Protein AF-A0A936YWV0-F1 (afdb_monomer_lite)

Structure (mmCIF, N/CA/C/O backbone):
data_AF-A0A936YWV0-F1
#
_entry.id   AF-A0A936YWV0-F1
#
loop_
_atom_site.group_PDB
_atom_site.id
_atom_site.type_symbol
_atom_site.label_atom_id
_atom_site.label_alt_id
_atom_site.label_comp_id
_atom_site.label_asym_id
_atom_site.label_entity_id
_atom_site.label_seq_id
_atom_site.pdbx_PDB_ins_code
_atom_site.Cartn_x
_atom_site.Cartn_y
_atom_site.Cartn_z
_atom_site.occupancy
_atom_site.B_iso_or_equiv
_atom_site.auth_seq_id
_atom_site.auth_comp_id
_atom_site.auth_asym_id
_atom_site.auth_atom_id
_atom_site.pdbx_PDB_model_num
ATOM 1 N N . MET A 1 1 ? -26.098 10.149 21.521 1.00 41.28 1 MET A N 1
ATOM 2 C CA . MET A 1 1 ? -24.680 10.553 21.449 1.00 41.28 1 MET A CA 1
ATOM 3 C C . MET A 1 1 ? -23.866 9.285 21.262 1.00 41.28 1 MET A C 1
ATOM 5 O O . MET A 1 1 ? -23.656 8.582 22.238 1.00 41.28 1 MET A O 1
ATOM 9 N N . SER A 1 2 ? -23.509 8.944 20.022 1.00 41.56 2 SER A N 1
ATOM 10 C CA . SER A 1 2 ? -22.549 7.870 19.741 1.00 41.56 2 SER A CA 1
ATOM 11 C C . SER A 1 2 ? -21.285 8.531 19.234 1.00 41.56 2 SER A C 1
ATOM 13 O O . SER A 1 2 ? -21.271 9.081 18.136 1.00 41.56 2 SER A O 1
ATOM 15 N N . SER A 1 3 ? -20.263 8.543 20.079 1.00 47.31 3 SER A N 1
ATOM 16 C CA . SER A 1 3 ? -18.925 8.975 19.707 1.00 47.31 3 SER A CA 1
ATOM 17 C C . SER A 1 3 ? -18.306 7.866 18.873 1.00 47.31 3 SER A C 1
ATOM 19 O O . SER A 1 3 ? -17.786 6.890 19.407 1.00 47.31 3 SER A O 1
ATOM 21 N N . ASP A 1 4 ? -18.421 7.991 17.558 1.00 50.81 4 ASP A N 1
ATOM 22 C CA . ASP A 1 4 ? -17.691 7.146 16.629 1.00 50.81 4 ASP A CA 1
ATOM 23 C C . ASP A 1 4 ? -16.236 7.623 16.604 1.00 50.81 4 ASP A C 1
ATOM 25 O O . ASP A 1 4 ? -15.836 8.452 15.792 1.00 50.81 4 ASP A O 1
ATOM 29 N N . ASN A 1 5 ? -15.451 7.140 17.565 1.00 50.19 5 ASN A N 1
ATOM 30 C CA . ASN A 1 5 ? -14.011 7.374 17.672 1.00 50.19 5 ASN A CA 1
ATOM 31 C C . ASN A 1 5 ? -13.267 6.542 16.606 1.00 50.19 5 ASN A C 1
ATOM 33 O O . ASN A 1 5 ? -12.386 5.738 16.912 1.00 50.19 5 ASN A O 1
ATOM 37 N N . ARG A 1 6 ? -13.687 6.648 15.339 1.00 55.81 6 ARG A N 1
ATOM 38 C CA . ARG A 1 6 ? -13.146 5.839 14.243 1.00 55.81 6 ARG A CA 1
ATOM 39 C C . ARG A 1 6 ? -11.752 6.352 13.882 1.00 55.81 6 ARG A C 1
ATOM 41 O O . ARG A 1 6 ? -11.604 7.303 13.127 1.00 55.81 6 ARG A O 1
ATOM 48 N N . HIS A 1 7 ? -10.741 5.688 14.437 1.00 56.25 7 HIS A N 1
ATOM 49 C CA . HIS A 1 7 ? -9.351 5.698 13.975 1.00 56.25 7 HIS A CA 1
ATOM 50 C C . HIS A 1 7 ? -8.633 7.061 13.927 1.00 56.25 7 HIS A C 1
ATOM 52 O O . HIS A 1 7 ? -7.898 7.348 12.980 1.00 56.25 7 HIS A O 1
ATOM 58 N N . GLU A 1 8 ? -8.737 7.889 14.974 1.00 59.31 8 GLU A N 1
ATOM 59 C CA . GLU A 1 8 ? -7.800 9.023 15.117 1.00 59.31 8 GLU A CA 1
ATOM 60 C C . GLU A 1 8 ? -6.340 8.546 15.258 1.00 59.31 8 GLU A C 1
ATOM 62 O O . GLU A 1 8 ? -5.410 9.212 14.790 1.00 59.31 8 GLU A O 1
ATOM 67 N N . PHE A 1 9 ? -6.135 7.345 15.811 1.00 69.19 9 PHE A N 1
ATOM 68 C CA . PHE A 1 9 ? -4.823 6.744 16.029 1.00 69.19 9 PHE A CA 1
ATOM 69 C C . PHE A 1 9 ? -4.737 5.356 15.389 1.00 69.19 9 PHE A C 1
ATOM 71 O O . PHE A 1 9 ? -5.618 4.522 15.584 1.00 69.19 9 PHE A O 1
ATOM 78 N N . LEU A 1 10 ? -3.656 5.114 14.642 1.00 80.25 10 LEU A N 1
ATOM 79 C CA . LEU A 1 10 ? -3.307 3.785 14.143 1.00 80.25 10 LEU A CA 1
ATOM 80 C C . LEU A 1 10 ? -2.766 2.959 15.309 1.00 80.25 10 LEU A C 1
ATOM 82 O O . LEU A 1 10 ? -1.780 3.347 15.943 1.00 80.25 10 LEU A O 1
ATOM 86 N N . THR A 1 11 ? -3.395 1.825 15.591 1.00 86.69 11 THR A N 1
ATOM 87 C CA . THR A 1 11 ? -2.887 0.868 16.573 1.00 86.69 11 THR A CA 1
ATOM 88 C C . THR A 1 11 ? -1.671 0.126 16.016 1.00 86.69 11 THR A C 1
ATOM 90 O O . THR A 1 11 ? -1.398 0.129 14.813 1.00 86.69 11 THR A O 1
ATOM 93 N N . SER A 1 12 ? -0.925 -0.565 16.880 1.00 86.69 12 SER A N 1
ATOM 94 C CA . SER A 1 12 ? 0.174 -1.427 16.429 1.00 86.69 12 SER A CA 1
ATOM 95 C C . SER A 1 12 ? -0.297 -2.523 15.465 1.00 86.69 12 SER A C 1
ATOM 97 O O . SER A 1 12 ? 0.451 -2.887 14.561 1.00 86.69 12 SER A O 1
ATOM 99 N N . THR A 1 13 ? -1.528 -3.017 15.623 1.00 87.81 13 THR A N 1
ATOM 100 C CA . THR A 1 13 ? -2.135 -4.001 14.717 1.00 87.81 13 THR A CA 1
ATOM 101 C C . THR A 1 13 ? -2.386 -3.395 13.338 1.00 87.81 13 THR A C 1
ATOM 103 O O . THR A 1 13 ? -2.015 -3.999 12.332 1.00 87.81 13 THR A O 1
ATOM 106 N N . ASP A 1 14 ? -2.913 -2.169 13.284 1.00 88.31 14 ASP A N 1
ATOM 107 C CA . ASP A 1 14 ? -3.164 -1.463 12.021 1.00 88.31 14 ASP A CA 1
ATOM 108 C C . ASP A 1 14 ? -1.852 -1.183 11.286 1.00 88.31 14 ASP A C 1
ATOM 110 O O . ASP A 1 14 ? -1.734 -1.410 10.084 1.00 88.31 14 ASP A O 1
ATOM 114 N N . LEU A 1 15 ? -0.817 -0.764 12.020 1.00 87.94 15 LEU A N 1
ATOM 115 C CA . LEU A 1 15 ? 0.517 -0.552 11.459 1.00 87.94 15 LEU A CA 1
ATOM 116 C C . LEU A 1 15 ? 1.124 -1.847 10.902 1.00 87.94 15 LEU A C 1
ATOM 118 O O . LEU A 1 15 ? 1.727 -1.821 9.829 1.00 87.94 15 LEU A O 1
ATOM 122 N N . GLN A 1 16 ? 0.942 -2.981 11.587 1.00 90.12 16 GLN A N 1
ATOM 123 C CA . GLN A 1 16 ? 1.390 -4.283 11.085 1.00 90.12 16 GLN A CA 1
ATOM 124 C C . GLN A 1 16 ? 0.640 -4.702 9.819 1.00 90.12 16 GLN A C 1
ATOM 126 O O . GLN A 1 16 ? 1.257 -5.238 8.899 1.00 90.12 16 GLN A O 1
ATOM 131 N N . MET A 1 17 ? -0.666 -4.448 9.744 1.00 91.12 17 MET A N 1
ATOM 132 C CA . MET A 1 17 ? -1.451 -4.710 8.540 1.00 91.12 17 MET A CA 1
ATOM 133 C C . MET A 1 17 ? -0.970 -3.842 7.369 1.00 91.12 17 MET A C 1
ATOM 135 O O . MET A 1 17 ? -0.655 -4.368 6.303 1.00 91.12 17 MET A O 1
ATOM 139 N N . LEU A 1 18 ? -0.820 -2.530 7.569 1.00 89.50 18 LEU A N 1
ATOM 140 C CA . LEU A 1 18 ? -0.302 -1.616 6.544 1.00 89.50 18 LEU A CA 1
ATOM 141 C C . LEU A 1 18 ? 1.097 -2.030 6.058 1.00 89.50 18 LEU A C 1
ATOM 143 O O . LEU A 1 18 ? 1.394 -1.973 4.864 1.00 89.50 18 LEU A O 1
ATOM 147 N N . GLU A 1 19 ? 1.952 -2.501 6.967 1.00 89.31 19 GLU A N 1
ATOM 148 C CA . GLU A 1 19 ? 3.255 -3.069 6.623 1.00 89.31 19 GLU A CA 1
ATOM 149 C C . GLU A 1 19 ? 3.140 -4.320 5.739 1.00 89.31 19 GLU A C 1
ATOM 151 O O . GLU A 1 19 ? 3.894 -4.443 4.767 1.00 89.31 19 GLU A O 1
ATOM 156 N N . ARG A 1 20 ? 2.205 -5.232 6.034 1.00 89.94 20 ARG A N 1
ATOM 157 C CA . ARG A 1 20 ? 1.961 -6.428 5.209 1.00 89.94 20 ARG A CA 1
ATOM 158 C C . ARG A 1 20 ? 1.483 -6.059 3.813 1.00 89.94 20 ARG A C 1
ATOM 160 O O . ARG A 1 20 ? 2.025 -6.599 2.850 1.00 89.94 20 ARG A O 1
ATOM 167 N N . VAL A 1 21 ? 0.571 -5.092 3.693 1.00 89.75 21 VAL A N 1
ATOM 168 C CA . VAL A 1 21 ? 0.102 -4.579 2.393 1.00 89.75 21 VAL A CA 1
ATOM 169 C C . VAL A 1 21 ? 1.273 -4.020 1.581 1.00 89.75 21 VAL A C 1
ATOM 171 O O . VAL A 1 21 ? 1.473 -4.396 0.424 1.00 89.75 21 VAL A O 1
ATOM 174 N N . LEU A 1 22 ? 2.122 -3.186 2.194 1.00 87.69 22 LEU A N 1
ATOM 175 C CA . LEU A 1 22 ? 3.311 -2.640 1.531 1.00 87.69 22 LEU A CA 1
ATOM 176 C C . LEU A 1 22 ? 4.297 -3.737 1.108 1.00 87.69 22 LEU A C 1
ATOM 178 O O . LEU A 1 22 ? 4.849 -3.675 0.008 1.00 87.69 22 LEU A O 1
ATOM 182 N N . LYS A 1 23 ? 4.505 -4.756 1.947 1.00 87.25 23 LYS A N 1
ATOM 183 C CA . LYS A 1 23 ? 5.352 -5.910 1.623 1.00 87.25 23 LYS A CA 1
ATOM 184 C C . LYS A 1 23 ? 4.780 -6.721 0.457 1.00 87.25 23 LYS A C 1
ATOM 186 O O . LYS A 1 23 ? 5.516 -7.050 -0.468 1.00 87.25 23 LYS A O 1
ATOM 191 N N . ARG A 1 24 ? 3.472 -6.996 0.457 1.00 85.06 24 ARG A N 1
ATOM 192 C CA . ARG A 1 24 ? 2.771 -7.743 -0.604 1.00 85.06 24 ARG A CA 1
ATOM 193 C C . ARG A 1 24 ? 2.827 -7.023 -1.952 1.00 85.06 24 ARG A C 1
ATOM 195 O O . ARG A 1 24 ? 2.975 -7.677 -2.983 1.00 85.06 24 ARG A O 1
ATOM 202 N N . ALA A 1 25 ? 2.787 -5.692 -1.929 1.00 80.06 25 ALA A N 1
ATOM 203 C CA . ALA A 1 25 ? 2.956 -4.838 -3.102 1.00 80.06 25 ALA A CA 1
ATOM 204 C C . ALA A 1 25 ? 4.430 -4.634 -3.527 1.00 80.06 25 ALA A C 1
ATOM 206 O O . ALA A 1 25 ? 4.695 -4.005 -4.552 1.00 80.06 25 ALA A O 1
ATOM 207 N N . GLY A 1 26 ? 5.398 -5.165 -2.771 1.00 80.81 26 GLY A N 1
ATOM 208 C CA . GLY A 1 26 ? 6.829 -5.090 -3.087 1.00 80.81 26 GLY A CA 1
ATOM 209 C C . GLY A 1 26 ? 7.523 -3.796 -2.648 1.00 80.81 26 GLY A C 1
ATOM 210 O O . GLY A 1 26 ? 8.673 -3.572 -3.012 1.00 80.81 26 GLY A O 1
ATOM 211 N N . PHE A 1 27 ? 6.863 -2.943 -1.857 1.00 80.56 27 PHE A N 1
ATOM 212 C CA . PHE A 1 27 ? 7.459 -1.718 -1.302 1.00 80.56 27 PHE A CA 1
ATOM 213 C C . PHE A 1 27 ? 8.384 -1.968 -0.107 1.00 80.56 27 PHE A C 1
ATOM 215 O O . PHE A 1 27 ? 9.135 -1.075 0.276 1.00 80.56 27 PHE A O 1
ATOM 222 N N . ARG A 1 28 ? 8.329 -3.158 0.503 1.00 74.88 28 ARG A N 1
ATOM 223 C CA . ARG A 1 28 ? 9.148 -3.535 1.662 1.00 74.88 28 ARG A CA 1
ATOM 224 C C . ARG A 1 28 ? 9.600 -4.989 1.539 1.00 74.88 28 ARG A C 1
ATOM 226 O O . ARG A 1 28 ? 8.827 -5.832 1.101 1.00 74.88 28 ARG A O 1
ATOM 233 N N . GLY A 1 29 ? 10.828 -5.291 1.954 1.00 73.75 29 GLY A N 1
ATOM 234 C CA . GLY A 1 29 ? 11.414 -6.635 1.883 1.00 73.75 29 GLY A CA 1
ATOM 235 C C . GLY A 1 29 ? 12.842 -6.614 1.340 1.00 73.75 29 GLY A C 1
ATOM 236 O O . GLY A 1 29 ? 13.330 -5.572 0.920 1.00 73.75 29 GLY A O 1
ATOM 237 N N . THR A 1 30 ? 13.510 -7.766 1.346 1.00 65.62 30 THR A N 1
ATOM 238 C CA . THR A 1 30 ? 14.893 -7.921 0.854 1.00 65.62 30 THR A CA 1
ATOM 239 C C . THR A 1 30 ? 15.038 -7.643 -0.642 1.00 65.62 30 THR A C 1
ATOM 241 O O . THR A 1 30 ? 16.109 -7.252 -1.084 1.00 65.62 30 THR A O 1
ATOM 244 N N . GLU A 1 31 ? 13.959 -7.804 -1.409 1.00 60.09 31 GLU A N 1
ATOM 245 C CA . GLU A 1 31 ? 13.914 -7.508 -2.847 1.00 60.09 31 GLU A CA 1
ATOM 246 C C . GLU A 1 31 ? 13.390 -6.093 -3.160 1.00 60.09 31 GLU A C 1
ATOM 248 O O . GLU A 1 31 ? 13.291 -5.713 -4.325 1.00 60.09 31 GLU A O 1
ATOM 253 N N . ALA A 1 32 ? 13.022 -5.302 -2.146 1.00 65.50 32 ALA A N 1
ATOM 254 C CA . ALA A 1 32 ? 12.433 -3.984 -2.355 1.00 65.50 32 ALA A CA 1
ATOM 255 C C . ALA A 1 32 ? 13.521 -2.937 -2.644 1.00 65.50 32 ALA A C 1
ATOM 257 O O . ALA A 1 32 ? 14.041 -2.288 -1.740 1.00 65.50 32 ALA A O 1
ATOM 258 N N . THR A 1 33 ? 13.840 -2.728 -3.920 1.00 64.88 33 THR A N 1
ATOM 259 C CA . THR A 1 33 ? 14.729 -1.651 -4.398 1.00 64.88 33 THR A CA 1
ATOM 260 C C . THR A 1 33 ? 13.933 -0.389 -4.731 1.00 64.88 33 THR A C 1
ATOM 262 O O . THR A 1 33 ? 14.014 0.150 -5.836 1.00 64.88 33 THR A O 1
ATOM 265 N N . VAL A 1 34 ? 13.074 0.046 -3.811 1.00 69.50 34 VAL A N 1
ATOM 266 C CA . VAL A 1 34 ? 12.109 1.117 -4.078 1.00 69.50 34 VAL A CA 1
ATOM 267 C C . VAL A 1 34 ? 12.590 2.421 -3.476 1.00 69.50 34 VAL A C 1
ATOM 269 O O . VAL A 1 34 ? 13.031 2.461 -2.331 1.00 69.50 34 VAL A O 1
ATOM 272 N N . ASP A 1 35 ? 12.459 3.501 -4.244 1.00 75.25 35 ASP A N 1
ATOM 273 C CA . ASP A 1 35 ? 12.744 4.850 -3.768 1.00 75.25 35 ASP A CA 1
ATOM 274 C C . ASP A 1 35 ? 11.949 5.136 -2.468 1.00 75.25 35 ASP A C 1
ATOM 276 O O . ASP A 1 35 ? 10.717 4.978 -2.459 1.00 75.25 35 ASP A O 1
ATOM 280 N N . PRO A 1 36 ? 12.605 5.581 -1.378 1.00 75.44 36 PRO A N 1
ATOM 281 C CA . PRO A 1 36 ? 11.943 5.920 -0.117 1.00 75.44 36 PRO A CA 1
ATOM 282 C C . PRO A 1 36 ? 10.771 6.904 -0.274 1.00 75.44 36 PRO A C 1
ATOM 284 O O . PRO A 1 36 ? 9.783 6.826 0.454 1.00 75.44 36 PRO A O 1
ATOM 287 N N . ASN A 1 37 ? 10.825 7.799 -1.261 1.00 78.12 37 ASN A N 1
ATOM 288 C CA . ASN A 1 37 ? 9.749 8.723 -1.608 1.00 78.12 37 ASN A CA 1
ATOM 289 C C . ASN A 1 37 ? 8.541 7.996 -2.225 1.00 78.12 37 ASN A C 1
ATOM 291 O O . ASN A 1 37 ? 7.392 8.308 -1.903 1.00 78.12 37 ASN A O 1
ATOM 295 N N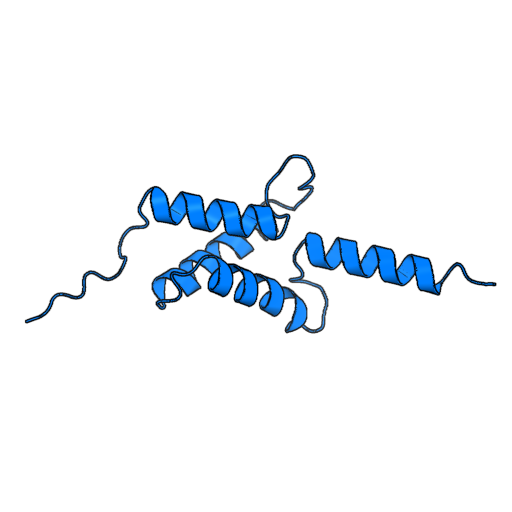 . LYS A 1 38 ? 8.768 6.997 -3.094 1.00 76.75 38 LYS A N 1
ATOM 296 C CA . LYS A 1 38 ? 7.688 6.143 -3.628 1.00 76.75 38 LYS A CA 1
ATOM 297 C C . LYS A 1 38 ? 7.038 5.340 -2.494 1.00 76.75 38 LYS A C 1
ATOM 299 O O . LYS A 1 38 ? 5.808 5.294 -2.424 1.00 76.75 38 LYS A O 1
ATOM 304 N N . MET A 1 39 ? 7.843 4.791 -1.581 1.00 83.25 39 MET A N 1
ATOM 305 C CA . MET A 1 39 ? 7.356 4.085 -0.391 1.00 83.25 39 MET A CA 1
ATOM 306 C C . MET A 1 39 ? 6.528 5.005 0.518 1.00 83.25 39 MET A C 1
ATOM 308 O O . MET A 1 39 ? 5.407 4.654 0.882 1.00 83.25 39 MET A O 1
ATOM 312 N N . GLY A 1 40 ? 7.021 6.208 0.826 1.00 83.94 40 GLY A N 1
ATOM 313 C CA . GLY A 1 40 ? 6.301 7.184 1.650 1.00 83.94 40 GLY A CA 1
ATOM 314 C C . GLY A 1 40 ? 4.956 7.600 1.047 1.00 83.94 40 GLY A C 1
ATOM 315 O O . GLY A 1 40 ? 3.957 7.702 1.758 1.00 83.94 40 GLY A O 1
ATOM 316 N N . LYS A 1 41 ? 4.889 7.762 -0.281 1.00 85.25 41 LYS A N 1
ATOM 317 C CA . LYS A 1 41 ? 3.630 8.043 -0.990 1.00 85.25 41 LYS A CA 1
ATOM 318 C C . LYS A 1 41 ? 2.644 6.877 -0.923 1.00 85.25 41 LYS A C 1
ATOM 320 O O . LYS A 1 41 ? 1.452 7.123 -0.776 1.00 85.25 41 LYS A O 1
ATOM 325 N N . ALA A 1 42 ? 3.117 5.636 -1.052 1.00 85.44 42 ALA A N 1
ATOM 326 C CA . ALA A 1 42 ? 2.274 4.448 -0.916 1.00 85.44 42 ALA A CA 1
ATOM 327 C C . ALA A 1 42 ? 1.734 4.308 0.516 1.00 85.44 42 ALA A C 1
ATOM 329 O O . ALA A 1 42 ? 0.536 4.125 0.699 1.00 85.44 42 ALA A O 1
ATOM 330 N N . ALA A 1 43 ? 2.589 4.491 1.526 1.00 87.69 43 ALA A N 1
ATOM 331 C CA . ALA A 1 43 ? 2.183 4.456 2.928 1.00 87.69 43 ALA A CA 1
ATOM 332 C C . ALA A 1 43 ? 1.130 5.528 3.246 1.00 87.69 43 ALA A C 1
ATOM 334 O O . ALA A 1 43 ? 0.100 5.222 3.839 1.00 87.69 43 ALA A O 1
ATOM 335 N N . ARG A 1 44 ? 1.342 6.773 2.797 1.00 88.44 44 ARG A N 1
ATOM 336 C CA . ARG A 1 44 ? 0.375 7.860 3.004 1.00 88.44 44 ARG A CA 1
ATOM 337 C C . ARG A 1 44 ? -0.968 7.580 2.331 1.00 88.44 44 ARG A C 1
ATOM 339 O O . ARG A 1 44 ? -2.001 7.783 2.952 1.00 88.44 44 ARG A O 1
ATOM 346 N N . PHE A 1 45 ? -0.945 7.052 1.108 1.00 86.88 45 PHE A N 1
ATOM 347 C CA . PHE A 1 45 ? -2.155 6.648 0.393 1.00 86.88 45 PHE A CA 1
ATOM 348 C C . PHE A 1 45 ? -2.955 5.580 1.154 1.00 86.88 45 PHE A C 1
ATOM 350 O O . PHE A 1 45 ? -4.170 5.702 1.284 1.00 86.88 45 PHE A O 1
ATOM 357 N N . LEU A 1 46 ? -2.282 4.563 1.703 1.00 89.56 46 LEU A N 1
ATOM 358 C CA . LEU A 1 46 ? -2.945 3.530 2.498 1.00 89.56 46 LEU A CA 1
ATOM 359 C C . LEU A 1 46 ? -3.539 4.087 3.798 1.00 89.56 46 LEU A C 1
ATOM 361 O O . LEU A 1 46 ? -4.657 3.728 4.150 1.00 89.56 46 LEU A O 1
ATOM 365 N N . ILE A 1 47 ? -2.820 4.976 4.492 1.00 89.00 47 ILE A N 1
ATOM 366 C CA . ILE A 1 47 ? -3.308 5.617 5.724 1.00 89.00 47 ILE A CA 1
ATOM 367 C C . ILE A 1 47 ? -4.562 6.453 5.444 1.00 89.00 47 ILE A C 1
ATOM 369 O O . ILE A 1 47 ? -5.519 6.389 6.214 1.00 89.00 47 ILE A O 1
ATOM 373 N N . ASP A 1 48 ? -4.580 7.208 4.343 1.00 88.38 48 ASP A N 1
ATOM 374 C CA . ASP A 1 48 ? -5.746 8.005 3.953 1.00 88.38 48 ASP A CA 1
ATOM 375 C C . ASP A 1 48 ? -6.9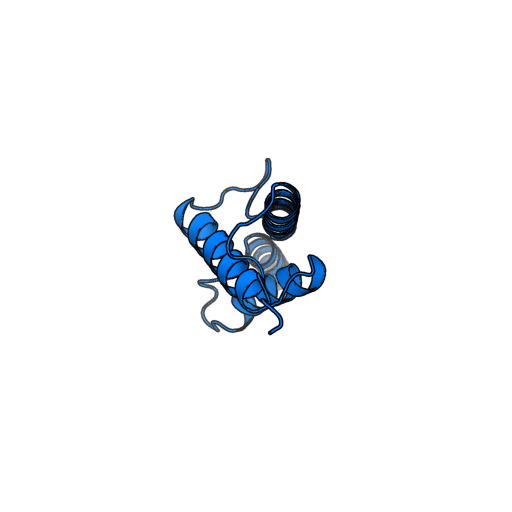51 7.100 3.632 1.00 88.38 48 ASP A C 1
ATOM 377 O O . ASP A 1 48 ? -8.058 7.359 4.099 1.00 88.38 48 ASP A O 1
ATOM 381 N N . HIS A 1 49 ? -6.749 5.988 2.913 1.00 87.19 49 HIS A N 1
ATOM 382 C CA . HIS A 1 49 ? -7.816 5.012 2.654 1.00 87.19 49 HIS A CA 1
ATOM 383 C C . HIS A 1 49 ? -8.318 4.317 3.926 1.00 87.19 49 HIS A C 1
ATOM 385 O O . HIS A 1 49 ? -9.528 4.163 4.092 1.00 87.19 49 HIS A O 1
ATOM 391 N N . PHE A 1 50 ? -7.416 3.948 4.834 1.00 86.81 50 PHE A N 1
ATOM 392 C CA . PHE A 1 50 ? -7.765 3.342 6.118 1.00 86.81 50 PHE A CA 1
ATOM 393 C C . PHE A 1 50 ? -8.639 4.274 6.963 1.00 86.81 50 PHE A C 1
ATOM 395 O O . PHE A 1 50 ? -9.695 3.879 7.454 1.00 86.81 50 PHE A O 1
ATOM 402 N N . ARG A 1 51 ? -8.262 5.555 7.048 1.00 85.00 51 ARG A N 1
ATOM 403 C CA . ARG A 1 51 ? -9.043 6.587 7.749 1.00 85.00 51 ARG A CA 1
ATOM 404 C C . ARG A 1 51 ? -10.410 6.848 7.121 1.00 85.00 51 ARG A C 1
ATOM 406 O O . ARG A 1 51 ? -11.344 7.193 7.833 1.00 85.00 51 ARG A O 1
ATOM 413 N N . ASN A 1 52 ? -10.546 6.630 5.816 1.00 84.38 52 ASN A N 1
ATOM 414 C CA . ASN A 1 52 ? -11.823 6.726 5.107 1.00 84.38 52 ASN A CA 1
ATOM 415 C C . ASN A 1 52 ? -12.711 5.476 5.273 1.00 84.38 52 ASN A C 1
ATOM 417 O O . ASN A 1 52 ? -13.750 5.376 4.623 1.00 84.38 52 ASN A O 1
ATOM 421 N N . GLY A 1 53 ? -12.324 4.534 6.141 1.00 81.75 53 GLY A N 1
ATOM 422 C CA . GLY A 1 53 ? -13.110 3.346 6.476 1.00 81.75 53 GLY A CA 1
ATOM 423 C C . GLY A 1 53 ? -12.739 2.093 5.686 1.00 81.75 53 GLY A C 1
ATOM 424 O O . GLY A 1 53 ? -13.481 1.119 5.744 1.00 81.75 53 GLY A O 1
ATOM 425 N N . ASN A 1 54 ? -11.623 2.099 4.949 1.00 83.00 54 ASN A N 1
ATOM 426 C CA . ASN A 1 54 ? -11.108 0.899 4.294 1.00 83.00 54 ASN A CA 1
ATOM 427 C C . ASN A 1 54 ? -10.107 0.168 5.204 1.00 83.00 54 ASN A C 1
ATOM 429 O O . ASN A 1 54 ? -8.900 0.377 5.101 1.00 83.00 54 ASN A O 1
ATOM 433 N N . ASP A 1 55 ? -10.607 -0.660 6.114 1.00 82.44 55 ASP A N 1
ATOM 434 C CA . ASP A 1 55 ? -9.840 -1.285 7.201 1.00 82.44 55 ASP A CA 1
ATOM 435 C C . ASP A 1 55 ? -9.413 -2.741 6.939 1.00 82.44 55 ASP A C 1
ATOM 437 O O . ASP A 1 55 ? -8.804 -3.376 7.797 1.00 82.44 55 ASP A O 1
ATOM 441 N N . SER A 1 56 ? -9.679 -3.262 5.741 1.00 87.56 56 SER A N 1
ATOM 442 C CA . SER A 1 56 ? -9.310 -4.620 5.329 1.00 87.56 56 SER A CA 1
ATOM 443 C C . SER A 1 56 ? -7.966 -4.658 4.600 1.00 87.56 56 SER A C 1
ATOM 445 O O . SER A 1 56 ? -7.723 -3.871 3.683 1.00 87.56 56 SER A O 1
ATOM 447 N N . GLU A 1 57 ? -7.119 -5.633 4.944 1.00 87.12 57 GLU A N 1
ATOM 448 C CA . GLU A 1 57 ? -5.832 -5.884 4.278 1.00 87.12 57 GLU A CA 1
ATOM 449 C C . GLU A 1 57 ? -5.998 -6.126 2.767 1.00 87.12 57 GLU A C 1
ATOM 451 O O . GLU A 1 57 ? -5.246 -5.573 1.958 1.00 87.12 57 GLU A O 1
ATOM 456 N N . ASP A 1 58 ? -6.997 -6.919 2.372 1.00 86.06 58 ASP A N 1
ATOM 457 C CA . ASP A 1 58 ? -7.250 -7.235 0.963 1.00 86.06 58 ASP A CA 1
ATOM 458 C C . ASP A 1 58 ? -7.775 -6.010 0.212 1.00 86.06 58 ASP A C 1
ATOM 460 O O . ASP A 1 58 ? -7.265 -5.671 -0.854 1.00 86.06 58 ASP A O 1
ATOM 464 N N . SER A 1 59 ? -8.708 -5.265 0.807 1.00 86.94 59 SER A N 1
ATOM 465 C CA . SER A 1 59 ? -9.234 -4.047 0.189 1.00 86.94 59 SER A CA 1
ATOM 466 C C . SER A 1 59 ? -8.164 -2.960 0.053 1.00 86.94 59 SER A C 1
ATOM 468 O O . SER A 1 59 ? -8.167 -2.206 -0.919 1.00 86.94 59 SER A O 1
ATOM 470 N N . LEU A 1 60 ? -7.244 -2.858 1.017 1.00 88.25 60 LEU A N 1
ATOM 471 C CA . LEU A 1 60 ? -6.096 -1.950 0.969 1.00 88.25 60 LEU A CA 1
ATOM 472 C C . LEU A 1 60 ? -5.054 -2.380 -0.075 1.00 88.25 60 LEU A C 1
ATOM 474 O O . LEU A 1 60 ? -4.453 -1.530 -0.736 1.00 88.25 60 LEU A O 1
ATOM 478 N N . THR A 1 61 ? -4.867 -3.688 -0.258 1.00 86.56 61 THR A N 1
ATOM 479 C CA . THR A 1 61 ? -4.023 -4.244 -1.324 1.00 86.56 61 THR A CA 1
ATOM 480 C C . THR A 1 61 ? -4.612 -3.923 -2.695 1.00 86.56 61 THR A C 1
ATOM 482 O O . THR A 1 61 ? -3.910 -3.373 -3.544 1.00 86.56 61 THR A O 1
ATOM 485 N N . ASP A 1 62 ? -5.912 -4.151 -2.877 1.00 85.94 62 ASP A N 1
ATOM 486 C CA . ASP A 1 62 ? -6.618 -3.891 -4.131 1.00 85.94 62 ASP A CA 1
ATOM 487 C C . ASP A 1 62 ? -6.544 -2.421 -4.549 1.00 85.94 62 ASP A C 1
ATOM 489 O O . ASP A 1 62 ? -6.258 -2.121 -5.708 1.00 85.94 62 ASP A O 1
ATOM 493 N N . VAL A 1 63 ? -6.778 -1.473 -3.631 1.00 86.69 63 VAL A N 1
ATOM 494 C CA . VAL A 1 63 ? -6.681 -0.038 -3.969 1.00 86.69 63 VAL A CA 1
ATOM 495 C C . VAL A 1 63 ? -5.249 0.375 -4.293 1.00 86.69 63 VAL A C 1
ATOM 497 O O . VAL A 1 63 ? -5.037 1.223 -5.160 1.00 86.69 63 VAL A O 1
ATOM 500 N N . LEU A 1 64 ? -4.253 -0.226 -3.638 1.00 83.94 64 LEU A N 1
ATOM 501 C CA . LEU A 1 64 ? -2.849 0.069 -3.906 1.00 83.94 64 LEU A CA 1
ATOM 502 C C . LEU A 1 64 ? -2.403 -0.479 -5.266 1.00 83.94 64 LEU A C 1
ATOM 504 O O . LEU A 1 64 ? -1.663 0.197 -5.982 1.00 83.94 64 LEU A O 1
ATOM 508 N N . GLU A 1 65 ? -2.873 -1.666 -5.645 1.00 79.62 65 GLU A N 1
ATOM 509 C CA . GLU A 1 65 ? -2.636 -2.237 -6.971 1.00 79.62 65 GLU A CA 1
ATOM 510 C C . GLU A 1 65 ? -3.390 -1.444 -8.053 1.00 79.62 65 GLU A C 1
ATOM 512 O O . GLU A 1 65 ? -2.787 -1.044 -9.054 1.00 79.62 65 GLU A O 1
ATOM 517 N N . LYS A 1 66 ? -4.666 -1.097 -7.837 1.00 78.12 66 LYS A N 1
ATOM 518 C CA . LYS A 1 66 ? -5.457 -0.262 -8.766 1.00 78.12 66 LYS A CA 1
ATOM 519 C C . LYS A 1 66 ? -4.846 1.116 -8.986 1.00 78.12 66 LYS A C 1
ATOM 521 O O . LYS A 1 66 ? -4.744 1.546 -10.133 1.00 78.12 66 LYS A O 1
ATOM 526 N N . ARG A 1 67 ? -4.314 1.756 -7.940 1.00 71.31 67 ARG A N 1
ATOM 527 C CA . ARG A 1 67 ? -3.562 3.016 -8.057 1.00 71.31 67 ARG A CA 1
ATOM 528 C C . ARG A 1 67 ? -2.413 2.921 -9.068 1.00 71.31 67 ARG A C 1
ATOM 530 O O . ARG A 1 67 ? -2.101 3.901 -9.741 1.00 71.31 67 ARG A O 1
ATOM 537 N N . GLY A 1 68 ? -1.775 1.760 -9.189 1.00 60.75 68 GLY A N 1
ATOM 538 C CA . GLY A 1 68 ? -0.743 1.528 -10.193 1.00 60.75 68 GLY A CA 1
ATOM 539 C C . GLY A 1 68 ? -1.273 1.445 -11.625 1.00 60.75 68 GLY A C 1
ATOM 540 O O . GLY A 1 68 ? -0.610 1.924 -12.546 1.00 60.75 68 GLY A O 1
ATOM 541 N N . PHE A 1 69 ? -2.472 0.891 -11.806 1.00 52.53 69 PHE A N 1
ATOM 542 C CA . PHE A 1 69 ? -3.127 0.727 -13.105 1.00 52.53 69 PHE A CA 1
ATOM 543 C C . PHE A 1 69 ? -3.804 2.013 -13.611 1.00 52.53 69 PHE A C 1
ATOM 545 O O . PHE A 1 69 ? -3.672 2.347 -14.786 1.00 52.53 69 PHE A O 1
ATOM 552 N N . GLU A 1 70 ? -4.482 2.769 -12.744 1.00 53.88 70 GLU A N 1
ATOM 553 C CA . GLU A 1 70 ? -5.342 3.897 -13.151 1.00 53.88 70 GLU A CA 1
ATOM 554 C C . GLU A 1 70 ? -4.574 5.117 -13.670 1.00 53.88 70 GLU A C 1
ATOM 556 O O . GLU A 1 70 ? -5.111 5.929 -14.418 1.00 53.88 70 GLU A O 1
ATOM 561 N N . THR A 1 71 ? -3.295 5.261 -13.317 1.00 53.59 71 THR A N 1
ATOM 562 C CA . THR A 1 71 ? -2.537 6.473 -13.670 1.00 53.59 71 THR A CA 1
ATOM 563 C C . THR A 1 71 ? -2.085 6.535 -15.128 1.00 53.59 71 THR A C 1
ATOM 565 O O . THR A 1 71 ? -1.464 7.532 -15.500 1.00 53.59 71 THR A O 1
ATOM 568 N N . GLY A 1 72 ? -2.360 5.502 -15.944 1.00 46.28 72 GLY A N 1
ATOM 569 C CA . GLY A 1 72 ? -2.149 5.444 -17.407 1.00 46.28 72 GLY A CA 1
ATOM 570 C C . GLY A 1 72 ? -0.710 5.652 -17.907 1.00 46.28 72 GLY A C 1
ATOM 571 O O . GLY A 1 72 ? -0.405 5.408 -19.065 1.00 46.28 72 GLY A O 1
ATOM 572 N N . SER A 1 73 ? 0.190 6.086 -17.029 1.00 50.62 73 SER A N 1
ATOM 573 C CA . SER A 1 73 ? 1.543 6.566 -17.309 1.00 50.62 73 SER A CA 1
ATOM 574 C C . SER A 1 73 ? 2.613 5.691 -16.653 1.00 50.62 73 SER A C 1
ATOM 576 O O . SER A 1 73 ? 3.787 6.046 -16.659 1.00 50.62 73 SER A O 1
ATOM 578 N N . GLY A 1 74 ? 2.218 4.586 -16.003 1.00 55.69 74 GLY A N 1
ATOM 579 C CA . GLY A 1 74 ? 3.112 3.678 -15.270 1.00 55.69 74 GLY A CA 1
ATOM 580 C C . GLY A 1 74 ? 3.775 4.284 -14.022 1.00 55.69 74 GLY A C 1
ATOM 581 O O . GLY A 1 74 ? 4.344 3.560 -13.213 1.00 55.69 74 GLY A O 1
ATOM 582 N N . LYS A 1 75 ? 3.665 5.601 -13.809 1.00 57.66 75 LYS A N 1
ATOM 583 C CA . LYS A 1 75 ? 4.421 6.382 -12.814 1.00 57.66 75 LYS A CA 1
ATOM 584 C C . LYS A 1 75 ? 4.118 6.021 -11.356 1.00 57.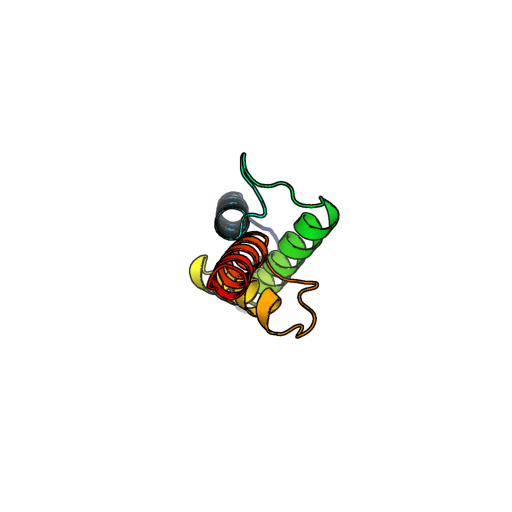66 75 LYS A C 1
ATOM 586 O O . LYS A 1 75 ? 4.916 6.319 -10.465 1.00 57.66 75 LYS A O 1
ATOM 591 N N . HIS A 1 76 ? 2.967 5.402 -11.112 1.00 62.09 76 HIS A N 1
ATOM 592 C CA . HIS A 1 76 ? 2.497 5.029 -9.778 1.00 62.09 76 HIS A CA 1
ATOM 593 C C . HIS A 1 76 ? 2.340 3.523 -9.582 1.00 62.09 76 HIS A C 1
ATOM 595 O O . HIS A 1 76 ? 1.772 3.112 -8.568 1.00 62.09 76 HIS A O 1
ATOM 601 N N . ARG A 1 77 ? 2.850 2.712 -10.517 1.00 71.50 77 ARG A N 1
ATOM 602 C CA . ARG A 1 77 ? 2.828 1.258 -10.384 1.00 71.50 77 ARG A CA 1
ATOM 603 C C . ARG A 1 77 ? 3.575 0.806 -9.148 1.00 71.50 77 ARG A C 1
ATOM 605 O O . ARG A 1 77 ? 4.589 1.383 -8.747 1.00 71.50 77 ARG A O 1
ATOM 612 N N . THR A 1 78 ? 3.035 -0.234 -8.536 1.00 72.81 78 THR A N 1
ATOM 613 C CA . THR A 1 78 ? 3.735 -0.939 -7.481 1.00 72.81 78 THR A CA 1
ATOM 614 C C . THR A 1 78 ? 4.939 -1.668 -8.087 1.00 72.81 78 THR A C 1
ATOM 616 O O . 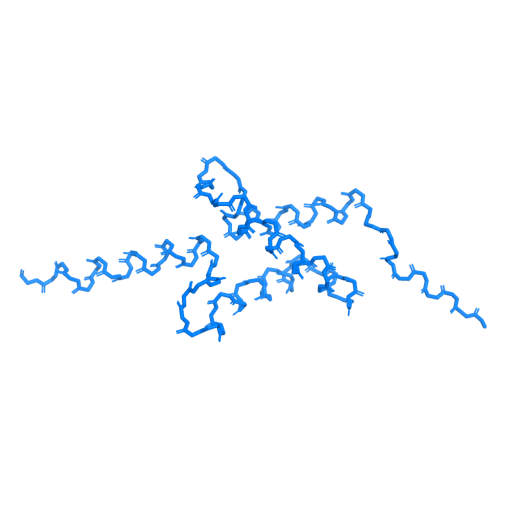THR A 1 78 ? 4.898 -2.076 -9.251 1.00 72.81 78 THR A O 1
ATOM 619 N N . PRO A 1 79 ? 6.016 -1.869 -7.318 1.00 72.75 79 PRO A N 1
ATOM 620 C CA . PRO A 1 79 ? 7.190 -2.616 -7.770 1.00 72.75 79 PRO A CA 1
ATOM 621 C C . PRO A 1 79 ? 6.842 -3.998 -8.331 1.00 72.75 79 PRO A C 1
ATOM 623 O O . PRO A 1 79 ? 7.427 -4.449 -9.313 1.00 72.75 79 PRO A O 1
ATOM 626 N N . LYS A 1 80 ? 5.840 -4.665 -7.745 1.00 72.75 80 LYS A N 1
ATOM 627 C CA . LYS A 1 80 ? 5.354 -5.959 -8.229 1.00 72.75 80 LYS A CA 1
ATOM 628 C C . LYS A 1 80 ? 4.717 -5.860 -9.622 1.00 72.75 80 LYS A C 1
ATOM 630 O O . LYS A 1 80 ? 4.922 -6.748 -10.449 1.00 72.75 80 LYS A O 1
ATOM 635 N N . GLN A 1 81 ? 3.995 -4.776 -9.905 1.00 71.44 81 GLN A N 1
ATOM 636 C CA . GLN A 1 81 ? 3.446 -4.500 -11.237 1.00 71.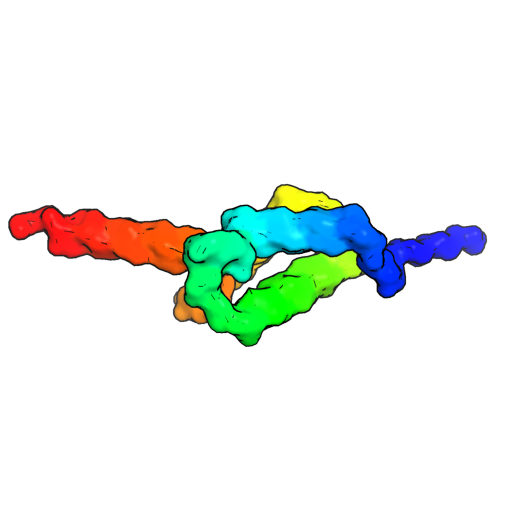44 81 GLN A CA 1
ATOM 637 C C . GLN A 1 81 ? 4.537 -4.113 -12.239 1.00 71.44 81 GLN A C 1
ATOM 639 O O . GLN A 1 81 ? 4.512 -4.599 -13.364 1.00 71.44 81 GLN A O 1
ATOM 644 N N . GLU A 1 82 ? 5.509 -3.283 -11.837 1.00 71.06 82 GLU A N 1
ATOM 645 C CA . GLU A 1 82 ? 6.665 -2.935 -12.680 1.00 71.06 82 GLU A CA 1
ATOM 646 C C . GLU A 1 82 ? 7.451 -4.200 -13.079 1.00 71.06 82 GLU A C 1
ATOM 648 O O . GLU A 1 82 ? 7.777 -4.372 -14.252 1.00 71.06 82 GLU A O 1
ATOM 653 N N . LYS A 1 83 ? 7.684 -5.127 -12.135 1.00 67.69 83 LYS A N 1
ATOM 654 C CA . LYS A 1 83 ? 8.353 -6.413 -12.398 1.00 67.69 83 LYS A CA 1
ATOM 655 C C . LYS A 1 83 ? 7.544 -7.316 -13.331 1.00 67.69 83 LYS A C 1
ATOM 657 O O . LYS A 1 83 ? 8.132 -7.948 -14.198 1.00 67.69 83 LYS A O 1
ATOM 662 N N . SER A 1 84 ? 6.222 -7.371 -13.163 1.00 66.56 84 SER A N 1
ATOM 663 C CA . SER A 1 84 ? 5.355 -8.203 -14.011 1.00 66.56 84 SER A CA 1
ATOM 664 C C . SER A 1 84 ? 5.350 -7.705 -15.462 1.00 66.56 84 SER A C 1
ATOM 666 O O . SER A 1 84 ? 5.599 -8.493 -16.365 1.00 66.56 84 SER A O 1
ATOM 668 N N . GLU A 1 85 ? 5.212 -6.392 -15.693 1.00 64.12 85 GLU A N 1
ATOM 669 C CA . GLU A 1 85 ? 5.292 -5.846 -17.059 1.00 64.12 85 GLU A CA 1
ATOM 670 C C . GLU A 1 85 ? 6.690 -5.997 -17.675 1.00 64.12 85 GLU A C 1
ATOM 672 O O . GLU A 1 85 ? 6.815 -6.244 -18.873 1.00 64.12 85 GLU A O 1
ATOM 677 N N . ALA A 1 86 ? 7.757 -5.843 -16.884 1.00 60.53 86 ALA A N 1
ATOM 678 C CA . ALA A 1 86 ? 9.113 -6.037 -17.391 1.00 60.53 86 ALA A CA 1
ATOM 679 C C . ALA A 1 86 ? 9.330 -7.465 -17.925 1.00 60.53 86 ALA A C 1
ATOM 681 O O . ALA A 1 86 ? 10.057 -7.636 -18.901 1.00 60.53 86 ALA A O 1
ATOM 682 N N . ILE A 1 87 ? 8.685 -8.467 -17.316 1.00 59.56 87 ILE A N 1
ATOM 683 C CA . ILE A 1 87 ? 8.708 -9.858 -17.785 1.00 59.56 87 ILE A CA 1
ATOM 684 C C . ILE A 1 87 ? 7.898 -10.001 -19.078 1.00 59.56 87 ILE A C 1
ATOM 686 O O . ILE A 1 87 ? 8.416 -10.560 -20.041 1.00 59.56 87 ILE A O 1
ATOM 690 N N . ASP A 1 88 ? 6.680 -9.452 -19.134 1.00 61.53 88 ASP A N 1
ATOM 691 C CA . ASP A 1 88 ? 5.830 -9.525 -20.333 1.00 61.53 88 ASP A CA 1
ATOM 692 C C . ASP A 1 88 ? 6.517 -8.905 -21.563 1.00 61.53 88 ASP A C 1
ATOM 694 O O . ASP A 1 88 ? 6.477 -9.470 -22.653 1.00 61.53 88 ASP A O 1
ATOM 698 N N . ARG A 1 89 ? 7.229 -7.782 -21.386 1.00 58.38 89 ARG A N 1
ATOM 699 C CA . ARG A 1 89 ? 7.951 -7.109 -22.479 1.00 58.38 89 ARG A CA 1
ATOM 700 C C . ARG A 1 89 ? 9.122 -7.939 -23.026 1.00 58.38 89 ARG A C 1
ATOM 702 O O . ARG A 1 89 ? 9.376 -7.921 -24.223 1.00 58.38 89 ARG A O 1
ATOM 709 N N . TRP A 1 90 ? 9.815 -8.687 -22.166 1.00 58.28 90 TRP A N 1
ATOM 710 C CA . TRP A 1 90 ? 10.896 -9.588 -22.587 1.00 58.28 90 TRP A CA 1
ATOM 711 C C . T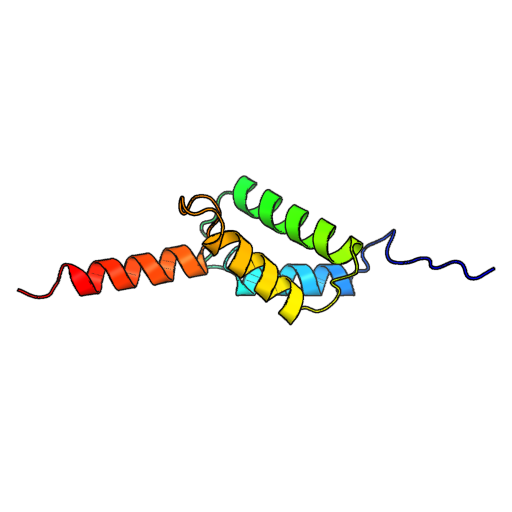RP A 1 90 ? 10.386 -10.815 -23.351 1.00 58.28 90 TRP A C 1
ATOM 713 O O . TRP A 1 90 ? 11.086 -11.324 -24.223 1.00 58.28 90 TRP A O 1
ATOM 723 N N . VAL A 1 91 ? 9.183 -11.299 -23.030 1.00 58.84 91 VAL A N 1
ATOM 724 C CA . VAL A 1 91 ? 8.555 -12.423 -23.744 1.00 58.84 91 VAL A CA 1
ATOM 725 C C . VAL A 1 91 ? 8.116 -12.009 -25.153 1.00 58.84 91 VAL A C 1
ATOM 727 O O . VAL A 1 91 ? 8.204 -12.819 -26.071 1.00 58.84 91 VAL A O 1
ATOM 730 N N . ASP A 1 92 ? 7.705 -10.753 -25.337 1.00 58.41 92 ASP A N 1
ATOM 731 C CA . ASP A 1 92 ? 7.251 -10.225 -26.631 1.00 58.41 92 ASP A CA 1
ATOM 732 C C . ASP A 1 92 ? 8.414 -9.922 -27.606 1.00 58.41 92 ASP A C 1
ATOM 734 O O . ASP A 1 92 ? 8.280 -10.116 -28.811 1.00 58.41 92 ASP A O 1
ATOM 738 N N . GLU A 1 93 ? 9.596 -9.528 -27.106 1.00 57.31 93 GLU A N 1
ATOM 739 C CA . GLU A 1 93 ? 10.774 -9.204 -27.942 1.00 57.31 93 GLU A CA 1
ATOM 740 C C . GLU A 1 93 ? 11.672 -10.418 -28.283 1.00 57.31 93 GLU A C 1
ATOM 742 O O . GLU A 1 93 ? 12.575 -10.308 -29.113 1.00 57.31 93 GLU A O 1
ATOM 747 N N . GLY A 1 94 ? 11.449 -11.582 -27.661 1.00 52.53 94 GLY A N 1
ATOM 748 C CA . GLY A 1 94 ? 12.339 -12.753 -27.732 1.00 52.53 94 GLY A CA 1
ATOM 749 C C . GLY A 1 94 ? 11.904 -13.886 -28.670 1.00 52.53 94 GLY A C 1
ATOM 750 O O . GLY A 1 94 ? 12.375 -15.012 -28.507 1.00 52.53 94 GLY A O 1
ATOM 751 N N . GLY A 1 95 ? 10.987 -13.631 -29.604 1.00 55.28 95 GLY A N 1
ATOM 752 C CA . GLY A 1 95 ? 10.398 -14.654 -30.471 1.00 55.28 95 GLY A CA 1
ATOM 753 C C . GLY A 1 95 ? 10.572 -14.393 -31.964 1.00 55.28 95 GLY A C 1
ATOM 754 O O . GLY A 1 95 ? 9.572 -14.240 -32.660 1.00 55.28 95 GLY A O 1
ATOM 755 N N . SER A 1 96 ? 11.806 -14.347 -32.474 1.00 43.91 96 SER A N 1
ATOM 756 C CA . SER A 1 96 ? 12.136 -14.570 -33.898 1.00 43.91 96 SER A CA 1
ATOM 757 C C . SER A 1 96 ? 13.599 -14.960 -34.068 1.00 43.91 96 SER A C 1
ATOM 759 O O . SER A 1 96 ? 14.458 -14.269 -33.480 1.00 43.91 96 SER A O 1
#

Secondary structure (DSSP, 8-state):
-------SS--HHHHHHHHHHHHHTTSSSTT----HHHHHHHHHHHHHHHHTT---HHHHHHHHHHHHHHTSSSTT--HHHHHHHHHHHHHHHS--

Organism: NCBI:txid2801340

Radius of gyration: 16.13 Å; chains: 1; bounding box: 40×25×55 Å

Sequence (96 aa):
MSSDNRHEFLTSTDLQMLERVLKRAGFRGTEATVDPNKMGKAARFLIDHFRNGNDSEDSLTDVLEKRGFETGSGKHRTPKQEKSEAIDRWVDEGGS

pLDDT: mean 73.18, std 14.25, range [41.28, 91.12]

Foldseek 3Di:
DDPPPQPPDQDPVQVVLLVVLCVVLLCDDPNNPDDVVLSVVLSVVLSVVVSVVQRDSVSSNVVQQVQCVPVVPNPNHRPVRVVVVVVVVCVVVPDD